Protein AF-A0A553SQI5-F1 (afdb_monomer_lite)

Structure (mmCIF, N/CA/C/O backbone):
data_AF-A0A553SQI5-F1
#
_entry.id   AF-A0A553SQI5-F1
#
loop_
_atom_site.group_PDB
_atom_site.id
_atom_site.type_symbol
_atom_site.label_atom_id
_atom_site.label_alt_id
_atom_site.label_co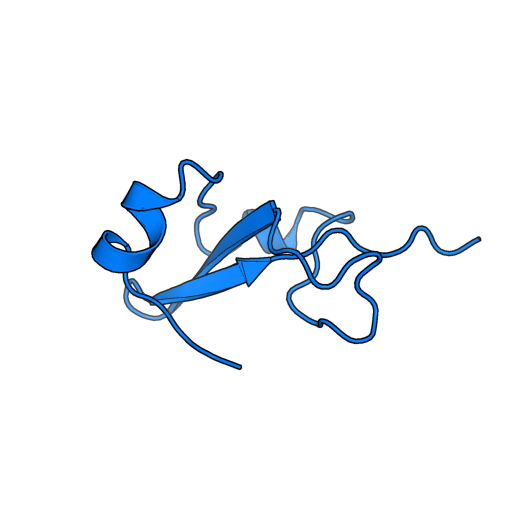mp_id
_atom_site.label_asym_id
_atom_site.label_entity_id
_atom_site.label_seq_id
_atom_site.pdbx_PDB_ins_code
_atom_site.Cartn_x
_atom_site.Cartn_y
_atom_site.Cartn_z
_atom_site.occupancy
_atom_site.B_iso_or_equiv
_atom_site.auth_seq_id
_atom_site.auth_comp_id
_atom_site.auth_asym_id
_atom_site.auth_atom_id
_atom_site.pdbx_PDB_model_num
ATOM 1 N N . MET A 1 1 ? -3.243 9.817 -6.448 1.00 70.62 1 MET A N 1
ATOM 2 C CA . MET A 1 1 ? -3.048 8.564 -5.704 1.00 70.62 1 MET A CA 1
ATOM 3 C C . MET A 1 1 ? -4.355 8.254 -5.023 1.00 70.62 1 MET A C 1
ATOM 5 O O . MET A 1 1 ? -4.882 9.149 -4.369 1.00 70.62 1 MET A O 1
ATOM 9 N N . ARG A 1 2 ? -4.943 7.095 -5.306 1.00 83.00 2 ARG A N 1
ATOM 10 C CA . ARG A 1 2 ? -6.218 6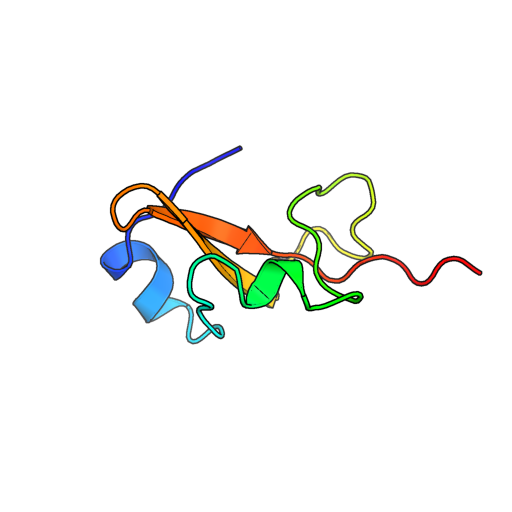.699 -4.715 1.00 83.00 2 ARG A CA 1
ATOM 11 C C . ARG A 1 2 ? -5.905 5.812 -3.518 1.00 83.00 2 ARG A C 1
ATOM 13 O O . ARG A 1 2 ? -5.052 4.939 -3.624 1.00 83.00 2 ARG A O 1
ATOM 20 N N . GLU A 1 3 ? -6.529 6.117 -2.393 1.00 89.88 3 GLU A N 1
ATOM 21 C CA . GLU A 1 3 ? -6.449 5.303 -1.187 1.00 89.88 3 GLU A CA 1
ATOM 22 C C . GLU A 1 3 ? -7.672 4.387 -1.158 1.00 89.88 3 GLU A C 1
ATOM 24 O O . GLU 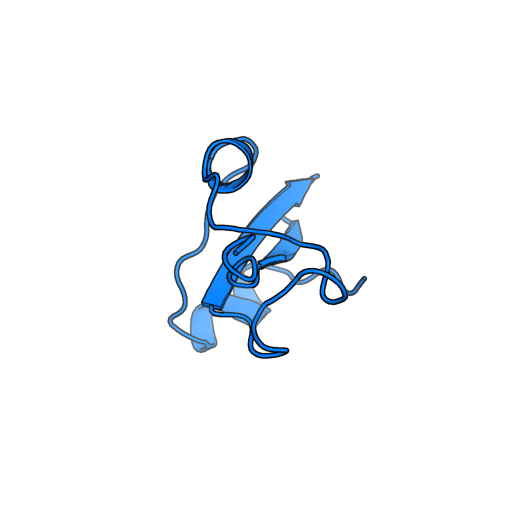A 1 3 ? -8.769 4.821 -1.524 1.00 89.88 3 GLU A O 1
ATOM 29 N N . TYR A 1 4 ? -7.473 3.155 -0.714 1.00 90.44 4 TYR A N 1
ATOM 30 C CA . TYR A 1 4 ? -8.498 2.129 -0.591 1.00 90.44 4 TYR A CA 1
ATOM 31 C C . TYR A 1 4 ? -8.569 1.639 0.848 1.00 90.44 4 TYR A C 1
ATOM 33 O O . TYR A 1 4 ? -7.585 1.687 1.587 1.00 90.44 4 TYR A O 1
ATOM 41 N N . TYR A 1 5 ? -9.721 1.132 1.250 1.00 91.38 5 TYR A N 1
ATOM 42 C CA . TYR A 1 5 ? -9.864 0.374 2.485 1.00 91.38 5 TYR A CA 1
ATOM 43 C C . TYR A 1 5 ? -9.733 -1.126 2.223 1.00 91.38 5 TYR A C 1
ATOM 45 O O . TYR A 1 5 ? -9.982 -1.588 1.111 1.00 91.38 5 TYR A O 1
ATOM 53 N N . LEU A 1 6 ? -9.409 -1.897 3.268 1.00 88.69 6 LEU A N 1
ATOM 54 C CA . LEU A 1 6 ? -9.256 -3.355 3.175 1.00 88.69 6 LEU A CA 1
ATOM 55 C C . LEU A 1 6 ? -10.460 -4.026 2.491 1.00 88.69 6 LEU A C 1
ATOM 57 O O . LEU A 1 6 ? -10.269 -4.818 1.576 1.00 88.69 6 LEU A O 1
ATOM 61 N N . TYR A 1 7 ? -11.679 -3.598 2.845 1.00 89.00 7 TYR A N 1
ATOM 62 C CA . TYR A 1 7 ? -12.929 -4.128 2.287 1.00 89.00 7 TYR A CA 1
ATOM 63 C C . TYR A 1 7 ? -13.117 -3.901 0.783 1.00 89.00 7 TYR A C 1
ATOM 65 O O . TYR A 1 7 ? -13.944 -4.562 0.160 1.00 89.00 7 TYR A O 1
ATOM 73 N N . GLU A 1 8 ? -12.383 -2.959 0.190 1.00 89.25 8 GLU A N 1
ATOM 74 C CA . GLU A 1 8 ? -12.432 -2.694 -1.250 1.00 89.25 8 GLU A CA 1
ATOM 75 C C . GLU A 1 8 ? -11.467 -3.597 -2.022 1.00 89.25 8 GLU A C 1
ATOM 77 O O . GLU A 1 8 ? -11.747 -3.957 -3.162 1.00 89.25 8 GLU A O 1
ATOM 82 N N . ILE A 1 9 ? -10.343 -3.962 -1.401 1.00 89.19 9 ILE A N 1
ATOM 83 C CA . ILE A 1 9 ? -9.224 -4.662 -2.051 1.00 89.19 9 ILE A CA 1
ATOM 84 C C . ILE A 1 9 ? -9.176 -6.154 -1.718 1.00 89.19 9 ILE A C 1
ATOM 86 O O . ILE A 1 9 ? -8.548 -6.926 -2.436 1.00 89.19 9 ILE A O 1
ATOM 90 N N . GLU A 1 10 ? -9.867 -6.585 -0.662 1.00 85.00 10 GLU A N 1
ATOM 91 C CA . GLU A 1 10 ? -9.958 -7.993 -0.261 1.00 85.00 10 GLU A CA 1
ATOM 92 C C . GLU A 1 10 ? -10.647 -8.868 -1.322 1.00 85.00 10 GLU A C 1
ATOM 94 O O . GLU A 1 10 ? -10.343 -10.054 -1.434 1.00 85.00 10 GLU A O 1
ATOM 99 N N . ALA A 1 11 ? -11.511 -8.278 -2.155 1.00 85.56 11 ALA A N 1
ATOM 100 C CA . ALA A 1 11 ? -12.144 -8.953 -3.288 1.00 85.56 11 ALA A CA 1
ATOM 101 C C . ALA A 1 11 ? -11.200 -9.163 -4.486 1.00 85.56 11 ALA A C 1
ATOM 103 O O . ALA A 1 11 ? -11.504 -9.964 -5.366 1.00 85.56 11 ALA A O 1
ATOM 104 N N . ASP A 1 12 ? -10.078 -8.443 -4.535 1.00 85.88 12 ASP A N 1
ATOM 105 C CA . ASP A 1 12 ? -9.145 -8.463 -5.664 1.00 85.88 12 ASP A CA 1
ATOM 106 C C . ASP A 1 12 ? -8.136 -9.628 -5.573 1.00 85.88 12 ASP A C 1
ATOM 108 O O . ASP A 1 12 ? -7.340 -9.844 -6.490 1.00 85.88 12 ASP A O 1
ATOM 112 N N . GLU A 1 13 ? -8.163 -10.374 -4.457 1.00 86.50 13 GLU A N 1
ATOM 113 C CA . GLU A 1 13 ? -7.305 -11.531 -4.143 1.00 86.50 13 GLU A CA 1
ATOM 114 C C . GLU A 1 13 ? -5.793 -11.240 -4.258 1.00 86.50 13 GLU A C 1
ATOM 116 O O . GLU A 1 13 ? -4.968 -12.153 -4.349 1.00 86.50 13 GLU A O 1
ATOM 121 N N . LYS A 1 14 ? -5.407 -9.959 -4.243 1.00 90.50 14 LYS A N 1
ATOM 122 C CA . LYS A 1 14 ? -4.009 -9.526 -4.326 1.00 90.50 14 LYS A CA 1
ATOM 123 C C . LYS A 1 14 ? -3.342 -9.546 -2.954 1.00 90.50 14 LYS A C 1
ATOM 125 O O . LYS A 1 14 ? -4.008 -9.323 -1.942 1.00 90.50 14 LYS A O 1
ATOM 130 N N . PRO A 1 15 ? -2.017 -9.756 -2.902 1.00 91.62 15 PRO A N 1
ATOM 131 C CA . PRO A 1 15 ? -1.268 -9.615 -1.666 1.00 91.62 15 PRO A CA 1
ATOM 132 C C . PRO A 1 15 ? -1.413 -8.200 -1.099 1.00 91.62 15 PRO A C 1
ATOM 134 O O . PRO A 1 15 ? -1.277 -7.204 -1.813 1.00 91.62 15 PRO A O 1
ATOM 137 N N . VAL A 1 16 ? -1.685 -8.136 0.203 1.00 92.25 16 VAL A N 1
ATOM 138 C CA . VAL A 1 16 ? -1.786 -6.897 0.971 1.00 92.25 16 VAL A CA 1
ATOM 139 C C . VAL A 1 16 ? -0.647 -6.876 1.983 1.00 92.25 16 VAL A C 1
ATOM 141 O O . VAL A 1 16 ? -0.528 -7.776 2.811 1.00 92.25 16 VAL A O 1
ATOM 144 N N . TYR A 1 17 ? 0.192 -5.854 1.897 1.00 92.25 17 TYR A N 1
ATOM 145 C CA . TYR A 1 17 ? 1.352 -5.641 2.748 1.00 92.25 17 TYR A CA 1
ATOM 146 C C . TYR A 1 17 ? 1.041 -4.589 3.807 1.00 92.25 17 TYR A C 1
ATOM 148 O O . TYR A 1 17 ? 0.360 -3.602 3.524 1.00 92.25 17 TYR A O 1
ATOM 156 N N . ASN A 1 18 ? 1.583 -4.761 5.010 1.00 90.19 18 ASN A N 1
ATOM 157 C CA . ASN A 1 18 ? 1.482 -3.749 6.062 1.00 90.19 18 ASN A CA 1
ATOM 158 C C . ASN A 1 18 ? 2.490 -2.608 5.832 1.00 90.19 18 ASN A C 1
ATOM 160 O O . ASN A 1 18 ? 3.420 -2.734 5.025 1.00 90.19 18 ASN A O 1
ATOM 164 N N . ILE A 1 19 ? 2.325 -1.508 6.572 1.00 88.62 19 ILE A N 1
ATOM 165 C CA . ILE A 1 19 ? 3.270 -0.378 6.585 1.00 88.62 19 ILE A CA 1
ATOM 166 C C . ILE A 1 19 ? 4.686 -0.895 6.868 1.00 88.62 19 ILE A C 1
ATOM 168 O O . ILE A 1 19 ? 4.894 -1.691 7.787 1.00 88.62 19 ILE A O 1
ATOM 172 N N . GLY A 1 20 ? 5.668 -0.446 6.087 1.00 86.56 20 GLY A N 1
ATOM 173 C CA . GLY A 1 20 ? 7.062 -0.865 6.203 1.00 86.56 20 GLY A CA 1
ATOM 174 C C . GLY A 1 20 ? 7.417 -2.173 5.491 1.00 86.56 20 GLY A C 1
ATOM 175 O O . GLY A 1 20 ? 8.588 -2.360 5.162 1.00 86.56 20 GLY A O 1
ATOM 176 N N . GLU A 1 21 ? 6.469 -3.069 5.200 1.00 90.56 21 GLU A N 1
ATOM 177 C CA . GLU A 1 21 ? 6.794 -4.338 4.527 1.00 90.56 21 GLU A CA 1
ATOM 178 C C . GLU A 1 21 ? 7.071 -4.127 3.042 1.00 90.56 21 GLU A C 1
ATOM 180 O O . GLU A 1 21 ? 8.156 -4.438 2.551 1.00 90.56 21 GLU A O 1
ATOM 185 N N . TRP A 1 22 ? 6.125 -3.512 2.334 1.00 90.25 22 TRP A N 1
ATOM 186 C CA . TRP A 1 22 ? 6.281 -3.241 0.907 1.00 90.25 22 TRP A CA 1
ATOM 187 C C . TRP A 1 22 ? 7.359 -2.189 0.612 1.00 90.25 22 TRP A C 1
ATOM 189 O O . TRP A 1 22 ? 7.913 -2.156 -0.482 1.00 90.25 22 TRP A O 1
ATOM 199 N N . GLU A 1 23 ? 7.691 -1.340 1.585 1.00 88.06 23 GLU A N 1
ATOM 200 C CA . GLU A 1 23 ? 8.764 -0.347 1.464 1.00 88.06 23 GLU A CA 1
ATOM 201 C C . GLU A 1 23 ? 10.154 -1.001 1.439 1.00 88.06 23 GLU A C 1
ATOM 203 O O . GLU A 1 23 ? 11.084 -0.460 0.836 1.00 88.06 23 GLU A O 1
ATOM 208 N N . ASN A 1 24 ? 10.298 -2.183 2.052 1.00 86.06 24 ASN A N 1
ATOM 209 C CA . ASN A 1 24 ? 11.523 -2.983 1.986 1.00 86.06 24 ASN A CA 1
ATOM 210 C C . ASN A 1 24 ? 11.634 -3.793 0.681 1.00 86.06 24 ASN A C 1
ATOM 212 O O . ASN A 1 24 ? 12.732 -4.215 0.300 1.00 86.06 24 ASN A O 1
ATOM 216 N N . GLU A 1 25 ? 10.529 -3.977 -0.041 1.00 86.19 25 GLU A N 1
ATOM 217 C CA . GLU A 1 25 ? 10.495 -4.715 -1.301 1.00 86.19 25 GLU A CA 1
ATOM 218 C C . GLU A 1 25 ? 11.050 -3.848 -2.438 1.00 86.19 25 GLU A C 1
ATOM 220 O O . GLU A 1 25 ? 10.396 -2.970 -3.007 1.00 86.19 25 GLU A O 1
ATOM 225 N N . ASN A 1 26 ? 12.298 -4.118 -2.825 1.00 84.06 26 ASN A N 1
ATOM 226 C CA . ASN A 1 26 ? 12.979 -3.340 -3.863 1.00 84.06 26 ASN A CA 1
ATOM 227 C C . ASN A 1 26 ? 12.303 -3.414 -5.237 1.00 84.06 26 ASN A C 1
ATOM 229 O O . ASN A 1 26 ? 12.542 -2.532 -6.060 1.00 84.06 26 ASN A O 1
ATOM 233 N N . HIS A 1 27 ? 11.467 -4.425 -5.468 1.00 88.00 27 HIS A N 1
ATOM 234 C CA . HIS A 1 27 ? 10.739 -4.639 -6.713 1.00 88.00 27 HIS A CA 1
ATOM 235 C C . HIS A 1 27 ? 9.342 -3.998 -6.724 1.00 88.00 27 HIS A C 1
ATOM 237 O O . HIS A 1 27 ? 8.739 -3.920 -7.789 1.00 88.00 27 HIS A O 1
ATOM 243 N N . LEU A 1 28 ? 8.838 -3.496 -5.590 1.00 90.06 28 LEU A N 1
ATOM 244 C CA . LEU A 1 28 ? 7.533 -2.838 -5.508 1.00 90.06 28 LEU A CA 1
ATOM 245 C C . LEU A 1 28 ? 7.679 -1.316 -5.568 1.00 90.06 28 LEU A C 1
ATOM 247 O O . LEU A 1 28 ? 8.634 -0.725 -5.049 1.00 90.06 28 LEU A O 1
ATOM 251 N N . THR A 1 29 ? 6.731 -0.659 -6.226 1.00 89.75 29 THR A N 1
ATOM 252 C CA . THR A 1 29 ? 6.602 0.798 -6.263 1.00 89.75 29 THR A CA 1
ATOM 253 C C . THR A 1 29 ? 5.150 1.208 -6.178 1.00 89.75 29 THR A C 1
ATOM 255 O O . THR A 1 29 ? 4.284 0.618 -6.807 1.00 89.75 29 THR A O 1
ATOM 258 N N . GLN A 1 30 ? 4.895 2.288 -5.458 1.00 89.44 30 GLN A N 1
ATOM 259 C CA . GLN A 1 30 ? 3.614 2.983 -5.495 1.00 89.44 30 GLN A CA 1
ATOM 260 C C . GLN A 1 30 ? 3.490 3.965 -6.675 1.00 89.44 30 GLN A C 1
ATOM 262 O O . GLN A 1 30 ? 2.412 4.470 -6.984 1.00 89.44 30 GLN A O 1
ATOM 267 N N . ASP A 1 31 ? 4.614 4.295 -7.312 1.00 87.12 31 ASP A N 1
ATOM 268 C CA . ASP A 1 31 ? 4.675 5.274 -8.388 1.00 87.12 31 ASP A CA 1
ATOM 269 C C . ASP A 1 31 ? 4.468 4.591 -9.744 1.00 87.12 31 ASP A C 1
ATOM 271 O O . ASP A 1 31 ? 5.317 3.841 -10.233 1.00 87.12 31 ASP A O 1
ATOM 275 N N . SER A 1 32 ? 3.323 4.887 -10.361 1.00 82.06 32 SER A N 1
ATOM 276 C CA . SER A 1 32 ? 2.910 4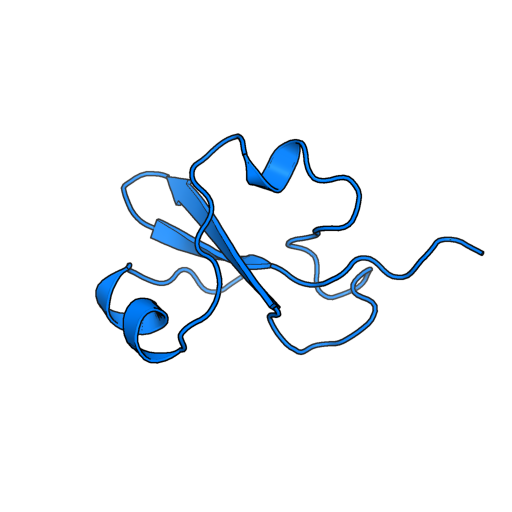.327 -11.648 1.00 82.06 32 SER A CA 1
ATOM 277 C C . SER A 1 32 ? 3.739 4.823 -12.840 1.00 82.06 32 SER A C 1
ATOM 279 O O . SER A 1 32 ? 3.544 4.331 -13.947 1.00 82.06 32 SER A O 1
ATOM 281 N N . LYS A 1 33 ? 4.625 5.819 -12.673 1.00 82.25 33 LYS A N 1
ATOM 282 C CA . LYS A 1 33 ? 5.484 6.332 -13.759 1.00 82.25 33 LYS A CA 1
ATOM 283 C C . LYS A 1 33 ? 6.764 5.520 -13.907 1.00 82.25 33 LYS A C 1
ATOM 285 O O . LYS A 1 33 ? 7.318 5.470 -15.000 1.00 82.25 33 LYS A O 1
ATOM 290 N N . ILE A 1 34 ? 7.239 4.927 -12.814 1.00 82.56 34 ILE A N 1
ATOM 291 C CA . ILE A 1 34 ? 8.389 4.006 -12.800 1.00 82.56 34 ILE A CA 1
ATOM 292 C C . ILE A 1 34 ? 7.962 2.534 -12.738 1.00 82.56 34 ILE A C 1
ATOM 294 O O . ILE A 1 34 ? 8.802 1.632 -12.779 1.00 82.56 34 ILE A O 1
ATOM 298 N N . ALA A 1 35 ? 6.657 2.295 -12.630 1.00 85.38 35 ALA A N 1
ATOM 299 C CA . ALA A 1 35 ? 6.074 0.978 -12.749 1.00 85.38 35 ALA A CA 1
ATOM 300 C C . ALA A 1 35 ? 6.313 0.397 -14.148 1.00 85.38 35 ALA A C 1
ATOM 302 O O . ALA A 1 35 ? 6.238 1.097 -15.160 1.00 85.38 35 ALA A O 1
ATOM 303 N N . ARG A 1 36 ? 6.586 -0.905 -14.192 1.00 80.62 36 ARG A N 1
ATOM 304 C CA . ARG A 1 36 ? 6.677 -1.697 -15.418 1.00 80.62 36 ARG A CA 1
ATOM 305 C C . ARG A 1 36 ? 5.331 -1.738 -16.138 1.00 80.62 36 ARG A C 1
ATOM 307 O O . ARG A 1 36 ? 5.277 -1.621 -17.358 1.00 80.62 36 ARG A O 1
ATOM 314 N N . GLU A 1 37 ? 4.261 -1.898 -15.364 1.00 79.00 37 GLU A N 1
ATOM 315 C CA . GLU A 1 37 ? 2.885 -2.019 -15.832 1.00 79.00 37 GLU A CA 1
ATOM 316 C C . GLU A 1 37 ? 1.959 -1.150 -14.977 1.00 79.00 37 GLU A C 1
ATOM 318 O O . GLU A 1 37 ? 2.206 -0.928 -13.794 1.00 79.00 37 GLU A O 1
ATOM 323 N N . THR A 1 38 ? 0.853 -0.682 -15.556 1.00 78.62 38 THR A N 1
ATOM 324 C CA . THR A 1 38 ? -0.196 0.057 -14.825 1.00 78.62 38 THR A CA 1
ATOM 325 C C . THR A 1 38 ? -1.169 -0.860 -14.083 1.00 78.62 38 THR A C 1
ATOM 327 O O . THR A 1 38 ? -2.239 -0.419 -13.676 1.00 78.62 38 THR A O 1
ATOM 330 N N . ILE A 1 39 ? -0.836 -2.143 -13.951 1.00 84.25 39 ILE A N 1
ATOM 331 C CA . ILE A 1 39 ? -1.646 -3.131 -13.244 1.00 84.25 39 ILE A CA 1
ATOM 332 C C . ILE A 1 39 ? -1.104 -3.233 -11.824 1.00 84.25 39 ILE A C 1
ATOM 334 O O . ILE A 1 39 ? 0.065 -3.564 -11.627 1.00 84.25 39 ILE A O 1
ATOM 338 N N . ALA A 1 40 ? -1.953 -2.941 -10.841 1.00 89.06 40 ALA A N 1
ATOM 339 C CA . ALA A 1 40 ? -1.630 -3.190 -9.446 1.00 89.06 40 ALA A CA 1
ATOM 340 C C . ALA A 1 40 ? -1.404 -4.694 -9.247 1.00 89.06 40 ALA A C 1
ATOM 342 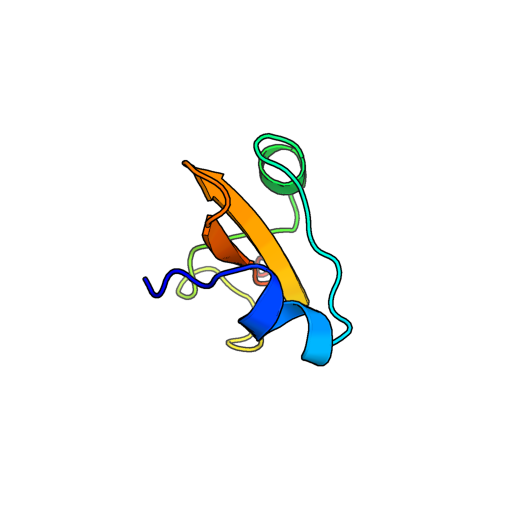O O . ALA A 1 40 ? -2.241 -5.505 -9.638 1.00 89.06 40 ALA A O 1
ATOM 343 N N . ILE A 1 41 ? -0.277 -5.073 -8.657 1.00 91.44 41 ILE A N 1
ATOM 344 C CA . ILE A 1 41 ? 0.039 -6.473 -8.332 1.00 91.44 41 ILE A CA 1
ATOM 345 C C . ILE A 1 41 ? -0.136 -6.764 -6.844 1.00 91.44 41 ILE A C 1
ATOM 347 O O . ILE A 1 41 ? -0.255 -7.921 -6.453 1.00 91.44 41 ILE A O 1
ATOM 351 N N . ALA A 1 42 ? -0.178 -5.716 -6.027 1.00 92.75 42 ALA A N 1
ATOM 352 C CA . ALA A 1 42 ? -0.324 -5.788 -4.589 1.00 92.75 42 ALA A CA 1
ATOM 353 C C . ALA A 1 42 ? -0.940 -4.493 -4.052 1.00 92.75 42 ALA A C 1
ATOM 355 O O . ALA A 1 42 ? -1.053 -3.499 -4.774 1.00 92.75 42 ALA A O 1
ATOM 356 N N . TYR A 1 43 ? -1.275 -4.494 -2.769 1.00 93.62 43 TYR A N 1
ATOM 357 C CA . TYR A 1 43 ? -1.644 -3.294 -2.033 1.00 93.62 43 TYR A CA 1
ATOM 358 C C . TYR A 1 43 ? -0.732 -3.109 -0.828 1.00 93.62 43 TYR A C 1
ATOM 360 O O . TYR A 1 43 ? -0.378 -4.077 -0.165 1.00 93.62 43 TYR A O 1
ATOM 368 N N . GLY A 1 44 ? -0.346 -1.873 -0.543 1.00 93.44 44 GLY A N 1
ATOM 369 C CA . GLY A 1 44 ? 0.486 -1.523 0.604 1.00 93.44 44 GLY A CA 1
ATOM 370 C C . GLY A 1 44 ? -0.278 -0.634 1.562 1.00 93.44 44 GLY A C 1
ATOM 371 O O . GLY A 1 44 ? -0.865 0.355 1.132 1.00 93.44 44 GLY A O 1
ATOM 372 N N . GLU A 1 45 ? -0.289 -0.963 2.846 1.00 93.69 45 GLU A N 1
ATOM 373 C CA . GLU A 1 45 ? -0.825 -0.071 3.868 1.00 93.69 45 GLU A CA 1
ATOM 374 C C . GLU A 1 45 ? 0.068 1.174 3.990 1.00 93.69 45 GLU A C 1
ATOM 376 O O . GLU A 1 45 ? 1.299 1.075 3.925 1.00 93.69 45 GLU A O 1
ATOM 381 N N . VAL A 1 46 ? -0.556 2.344 4.147 1.00 89.88 46 VAL A N 1
ATOM 382 C CA . VAL A 1 46 ? 0.132 3.639 4.294 1.00 89.88 46 VAL A CA 1
ATOM 383 C C . VAL A 1 46 ? -0.097 4.276 5.655 1.00 89.88 46 VAL A C 1
ATOM 385 O O . VAL A 1 46 ? 0.862 4.585 6.351 1.00 89.88 46 VAL A O 1
ATOM 388 N N . GLU A 1 47 ? -1.352 4.487 6.047 1.00 90.31 47 GLU A N 1
ATOM 389 C CA . GLU A 1 47 ? -1.708 5.056 7.346 1.00 90.31 47 GLU A CA 1
ATOM 390 C C . GLU A 1 47 ? -3.191 4.815 7.646 1.00 90.31 47 GLU A C 1
ATOM 392 O O . GLU A 1 47 ? -4.044 4.903 6.761 1.00 90.31 47 GLU A O 1
ATOM 397 N N . GLY A 1 48 ? -3.513 4.538 8.913 1.00 85.06 48 GLY A N 1
ATOM 398 C CA . GLY A 1 48 ? -4.897 4.516 9.393 1.00 85.06 48 GLY A CA 1
ATOM 399 C C . GLY A 1 48 ? -5.772 3.432 8.757 1.00 85.06 48 GLY A C 1
ATOM 400 O O . GLY A 1 48 ? -6.965 3.668 8.564 1.00 85.06 48 GLY A O 1
ATOM 401 N N . GLY A 1 49 ? -5.197 2.273 8.408 1.00 88.19 49 GLY A N 1
ATOM 402 C CA . GLY A 1 49 ? -5.918 1.182 7.744 1.00 88.19 49 GLY A CA 1
ATOM 403 C C . GLY A 1 49 ? -6.302 1.487 6.295 1.00 88.19 49 GLY A C 1
ATOM 404 O O . GLY A 1 49 ? -7.242 0.888 5.764 1.00 88.19 49 GLY A O 1
ATOM 405 N N . LYS A 1 50 ? -5.617 2.449 5.668 1.00 92.56 50 LYS A N 1
ATOM 406 C CA . LYS A 1 50 ? -5.726 2.730 4.240 1.00 92.56 50 LYS A CA 1
ATOM 407 C C . LYS A 1 50 ? -4.588 2.085 3.472 1.00 92.56 50 LYS A C 1
ATOM 409 O O . LYS A 1 50 ? -3.452 2.025 3.943 1.00 92.56 50 LYS A O 1
ATOM 414 N N . TYR A 1 51 ? -4.903 1.705 2.247 1.00 93.56 51 TYR A N 1
ATOM 415 C CA . TYR A 1 51 ? -4.040 0.976 1.343 1.00 93.56 51 TYR A CA 1
ATOM 416 C C . TYR A 1 51 ? -3.890 1.715 0.019 1.00 93.56 51 TYR A C 1
ATOM 418 O O . TYR A 1 51 ? -4.790 2.427 -0.427 1.00 93.56 51 TYR A O 1
ATOM 426 N N . ILE A 1 52 ? -2.750 1.524 -0.628 1.00 92.75 52 ILE A N 1
ATOM 427 C CA . ILE A 1 52 ? -2.446 2.045 -1.959 1.00 92.75 52 ILE A CA 1
ATOM 428 C C . ILE A 1 52 ? -2.102 0.902 -2.900 1.00 92.75 52 ILE A C 1
ATOM 430 O O . ILE A 1 52 ? -1.610 -0.139 -2.476 1.00 92.75 52 ILE A O 1
ATOM 434 N N . GLU A 1 53 ? -2.339 1.115 -4.187 1.00 93.12 53 GLU A N 1
ATOM 435 C CA . GLU A 1 53 ? -1.911 0.191 -5.232 1.00 93.12 53 GLU A CA 1
ATOM 436 C C . GLU A 1 53 ? -0.385 0.173 -5.338 1.00 93.12 53 GLU A C 1
ATOM 438 O O . GLU A 1 53 ? 0.269 1.218 -5.418 1.00 93.12 53 GLU A O 1
ATOM 443 N N . LEU A 1 54 ? 0.167 -1.034 -5.362 1.00 92.50 54 LEU A N 1
ATOM 444 C CA . LEU A 1 54 ? 1.572 -1.292 -5.605 1.00 92.50 54 LEU A CA 1
ATOM 445 C C . LEU A 1 54 ? 1.732 -1.974 -6.954 1.00 92.50 54 LEU A C 1
ATOM 447 O O . LEU A 1 54 ? 1.021 -2.917 -7.310 1.00 92.50 54 LEU A O 1
ATOM 451 N N . PHE A 1 55 ? 2.719 -1.496 -7.685 1.00 92.19 55 PHE A N 1
ATOM 452 C CA . PHE A 1 55 ? 3.080 -1.940 -9.012 1.00 92.19 55 PHE A CA 1
ATOM 453 C C . PHE A 1 55 ? 4.469 -2.568 -8.977 1.00 92.19 55 PHE A C 1
ATOM 455 O O . PHE A 1 55 ? 5.299 -2.246 -8.121 1.00 92.19 55 PHE A O 1
ATOM 462 N N . GLU A 1 56 ? 4.751 -3.422 -9.952 1.00 90.50 56 GLU A N 1
ATOM 463 C CA . GLU A 1 56 ? 6.107 -3.909 -10.164 1.00 90.50 56 GLU A CA 1
ATOM 464 C C . GLU A 1 56 ? 6.973 -2.773 -10.721 1.00 90.50 56 GLU A C 1
ATOM 466 O O . GLU A 1 56 ? 6.611 -2.134 -11.712 1.00 90.50 56 GLU A O 1
ATOM 471 N N . LYS A 1 57 ? 8.122 -2.495 -10.101 1.00 87.69 57 L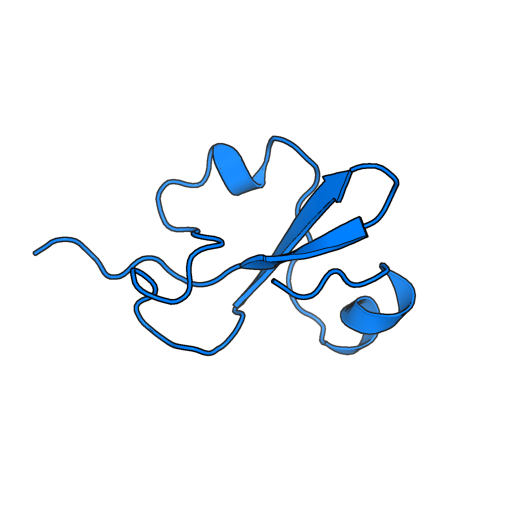YS A N 1
ATOM 472 C CA . LYS A 1 57 ? 9.119 -1.567 -10.647 1.00 87.69 57 LYS A CA 1
ATOM 473 C C . LYS A 1 57 ? 9.644 -2.117 -11.959 1.00 87.69 57 LYS A C 1
ATOM 475 O O . LYS A 1 57 ? 10.010 -3.287 -12.054 1.00 87.69 57 LYS A O 1
ATOM 480 N N . SER A 1 58 ? 9.749 -1.251 -12.962 1.00 80.00 58 SER A N 1
ATOM 481 C CA . SER A 1 58 ? 10.457 -1.628 -14.179 1.00 80.00 58 SER A CA 1
ATOM 482 C C . SER A 1 58 ? 11.911 -1.948 -13.815 1.00 80.00 58 SER A C 1
ATOM 484 O O . SER A 1 58 ? 12.539 -1.129 -13.133 1.00 80.00 58 SER A O 1
ATOM 486 N N . PRO A 1 59 ? 12.454 -3.122 -14.196 1.00 67.69 59 PRO A N 1
ATOM 487 C CA . PRO A 1 59 ? 13.853 -3.417 -13.940 1.00 67.69 59 PRO A CA 1
ATOM 488 C C . PRO A 1 59 ? 14.674 -2.331 -14.630 1.00 67.69 59 PRO A C 1
ATOM 490 O O . PRO A 1 59 ? 14.569 -2.144 -15.843 1.00 67.69 59 PRO A O 1
ATOM 493 N N . VAL A 1 60 ? 15.439 -1.574 -13.843 1.00 60.75 60 VAL A N 1
ATOM 494 C CA . VAL A 1 60 ? 16.425 -0.644 -14.390 1.00 60.75 60 VAL A CA 1
ATOM 495 C C . VAL A 1 60 ? 17.428 -1.504 -15.156 1.00 60.75 60 VAL A C 1
ATOM 497 O O . VAL A 1 60 ? 18.139 -2.304 -14.549 1.00 60.75 60 VAL A O 1
ATOM 500 N N . ALA A 1 61 ? 17.373 -1.407 -16.485 1.00 50.00 61 ALA A N 1
ATOM 501 C CA . ALA A 1 61 ? 18.286 -2.068 -17.410 1.00 50.00 61 ALA A CA 1
ATOM 502 C C . ALA A 1 61 ? 19.695 -1.468 -17.334 1.00 50.00 61 ALA A C 1
ATOM 504 O O . ALA A 1 61 ? 19.802 -0.245 -17.078 1.00 50.00 61 ALA A O 1
#

pLDDT: mean 86.58, std 7.74, range [50.0, 93.69]

Organism: Niallia circulans (NCBI:txid1397)

Radius of gyration: 11.03 Å; chains: 1; bounding box: 31×20×27 Å

Secondary structure (DSSP, 8-state):
--EEEHHHHGGGT--EEPTTHHHH-TTEES-TTTBS-SS--EEEEEETTEEEEEEEBPP--

Foldseek 3Di:
DDKDACVVCVVVVAAEEEPPPQVPVPQKDLDCVQAPDPDQRYWYHDDDRIIGGIGGGDPPD

Sequence (61 aa):
MREYYLYEIEADEKPVYNIGEWENENHLTQDSKIARETIAIAYGEVEGGKYIELFEKSPVA